Protein AF-A0A926BTV5-F1 (afdb_monomer_lite)

Sequence (86 aa):
MEPTLHMQQGQGLLNRVLQFYPHVRDGENAVVTLTQQDWLVLMDFAQNPEAAELRPANVKEMTVDMGTGTINVKVVDCVVAVKMGL

Structure (mmCIF, N/CA/C/O backbone):
data_AF-A0A926BTV5-F1
#
_entry.id   AF-A0A926BTV5-F1
#
loop_
_atom_site.group_PDB
_atom_site.id
_atom_site.type_symbol
_atom_site.label_atom_id
_atom_site.label_alt_id
_atom_site.label_comp_id
_atom_site.label_asym_id
_atom_site.label_entity_id
_atom_site.label_seq_id
_atom_site.pdbx_PDB_ins_code
_atom_site.Cartn_x
_atom_site.Cartn_y
_atom_site.Cartn_z
_atom_site.occupancy
_atom_site.B_iso_or_equiv
_atom_site.auth_seq_id
_atom_site.auth_comp_id
_atom_site.auth_asym_id
_atom_site.auth_atom_id
_atom_site.pdbx_PDB_model_num
ATOM 1 N N . MET A 1 1 ? 17.222 -7.240 -15.004 1.00 57.62 1 MET A N 1
ATOM 2 C CA . MET A 1 1 ? 18.100 -6.907 -13.861 1.00 57.62 1 MET A CA 1
ATOM 3 C C . MET A 1 1 ? 17.513 -7.564 -12.627 1.00 57.62 1 MET A C 1
ATOM 5 O O . MET A 1 1 ? 16.301 -7.729 -12.587 1.00 57.62 1 MET A O 1
ATOM 9 N N . GLU A 1 2 ? 18.336 -8.002 -11.677 1.00 63.25 2 GLU A N 1
ATOM 10 C CA . GLU A 1 2 ? 17.814 -8.531 -10.411 1.00 63.25 2 GLU A CA 1
ATOM 11 C C . GLU A 1 2 ? 17.266 -7.384 -9.540 1.00 63.25 2 GLU A C 1
ATOM 13 O O . GLU A 1 2 ? 17.847 -6.295 -9.555 1.00 63.25 2 GLU A O 1
ATOM 18 N N . PRO A 1 3 ? 16.169 -7.590 -8.787 1.00 70.38 3 PRO A N 1
ATOM 19 C CA . PRO A 1 3 ? 15.626 -6.568 -7.897 1.00 70.38 3 PRO A CA 1
ATOM 20 C C . PRO A 1 3 ? 16.633 -6.171 -6.816 1.00 70.38 3 PRO A C 1
ATOM 22 O O . PRO A 1 3 ? 17.284 -7.031 -6.221 1.00 70.38 3 PRO A O 1
ATOM 25 N N . THR A 1 4 ? 16.714 -4.879 -6.498 1.00 82.19 4 THR A N 1
ATOM 26 C CA . THR A 1 4 ? 17.535 -4.411 -5.370 1.00 82.19 4 THR A CA 1
ATOM 27 C C . THR A 1 4 ? 16.985 -4.932 -4.033 1.00 82.19 4 THR A C 1
ATOM 29 O O . THR A 1 4 ? 15.793 -5.228 -3.913 1.00 82.19 4 THR A O 1
ATOM 32 N N . LEU A 1 5 ? 17.831 -4.999 -2.994 1.00 82.00 5 LEU A N 1
ATOM 33 C CA . LEU A 1 5 ? 17.428 -5.414 -1.639 1.00 82.00 5 LEU A CA 1
ATOM 34 C C . LEU A 1 5 ? 16.191 -4.645 -1.141 1.00 82.00 5 LEU A C 1
ATOM 36 O O . LEU A 1 5 ? 15.295 -5.223 -0.531 1.00 82.00 5 LEU A O 1
ATOM 40 N N . HIS A 1 6 ? 16.120 -3.350 -1.447 1.00 83.69 6 HIS A N 1
ATOM 41 C CA . HIS A 1 6 ? 15.004 -2.497 -1.057 1.00 83.69 6 HIS A CA 1
ATOM 42 C C . HIS A 1 6 ? 13.703 -2.861 -1.795 1.00 83.69 6 HIS A C 1
ATOM 44 O O . HIS A 1 6 ? 12.638 -2.920 -1.187 1.00 83.69 6 HIS A O 1
ATOM 50 N N . MET A 1 7 ? 13.783 -3.202 -3.087 1.00 87.00 7 MET A N 1
ATOM 51 C CA . MET A 1 7 ? 12.621 -3.663 -3.861 1.00 87.00 7 MET A CA 1
ATOM 52 C C . MET A 1 7 ? 12.090 -5.007 -3.352 1.00 87.00 7 MET A C 1
ATOM 54 O O . MET A 1 7 ? 10.878 -5.195 -3.273 1.00 87.00 7 MET A O 1
ATOM 58 N N . GLN A 1 8 ? 12.979 -5.922 -2.950 1.00 90.25 8 GLN A N 1
ATOM 59 C CA . GLN A 1 8 ? 12.584 -7.194 -2.333 1.00 90.25 8 GLN A CA 1
ATOM 60 C C . GLN A 1 8 ? 11.888 -6.976 -0.982 1.00 90.25 8 GLN A C 1
ATOM 62 O O . GLN A 1 8 ? 10.877 -7.617 -0.692 1.00 90.25 8 GLN A O 1
ATOM 67 N N . GLN A 1 9 ? 12.391 -6.043 -0.167 1.00 92.44 9 GLN A N 1
ATOM 68 C CA . GLN A 1 9 ? 11.761 -5.669 1.101 1.00 92.44 9 GLN A CA 1
ATOM 69 C C . GLN A 1 9 ? 10.371 -5.057 0.885 1.00 92.44 9 GLN A C 1
ATO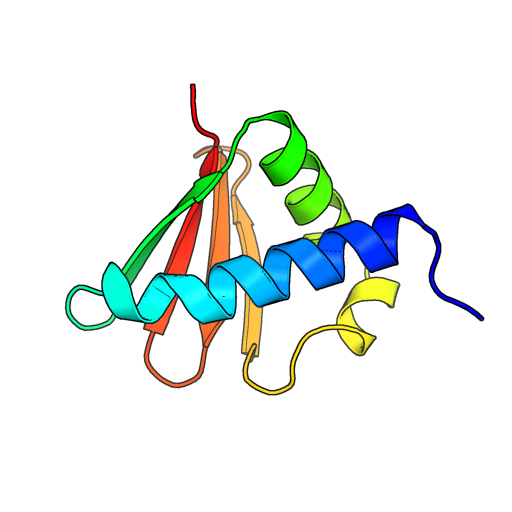M 71 O O . GLN A 1 9 ? 9.416 -5.484 1.534 1.00 92.44 9 GLN A O 1
ATOM 76 N N . GLY A 1 10 ? 10.233 -4.130 -0.067 1.00 94.31 10 GLY A N 1
ATOM 77 C CA . GLY A 1 10 ? 8.948 -3.531 -0.432 1.00 94.31 10 GLY A CA 1
ATOM 78 C C . GLY A 1 10 ? 7.929 -4.557 -0.933 1.00 94.31 10 GLY A C 1
ATOM 79 O O . GLY A 1 10 ? 6.7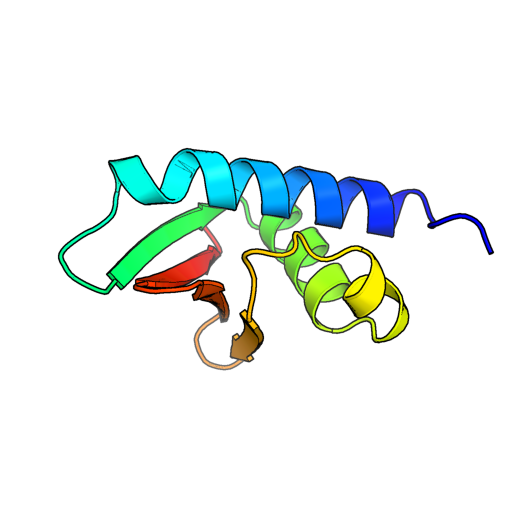90 -4.574 -0.467 1.00 94.31 10 GLY A O 1
ATOM 80 N N . GLN A 1 11 ? 8.348 -5.485 -1.799 1.00 95.25 11 GLN A N 1
ATOM 81 C CA . GLN A 1 11 ? 7.495 -6.584 -2.260 1.00 95.25 11 GLN A CA 1
ATOM 82 C C . GLN A 1 11 ? 7.062 -7.492 -1.096 1.00 95.25 11 GLN A C 1
ATOM 84 O O . GLN A 1 11 ? 5.893 -7.867 -0.991 1.00 95.25 11 GLN A O 1
ATOM 89 N N . GLY A 1 12 ? 7.989 -7.833 -0.196 1.00 95.44 12 GLY A N 1
ATOM 90 C CA . GLY A 1 12 ? 7.694 -8.621 0.999 1.00 95.44 12 GLY A CA 1
ATOM 91 C C . GLY A 1 12 ? 6.679 -7.939 1.921 1.00 95.44 12 GLY A C 1
ATOM 92 O O . GLY A 1 12 ? 5.750 -8.590 2.403 1.00 95.44 12 GLY A O 1
ATOM 93 N N . LEU A 1 13 ? 6.813 -6.627 2.130 1.00 95.88 13 LEU A N 1
ATOM 94 C CA . LEU A 1 13 ? 5.864 -5.823 2.902 1.00 95.88 13 LEU A CA 1
ATOM 95 C C . LEU A 1 13 ? 4.486 -5.778 2.242 1.00 95.88 13 LEU A C 1
ATOM 97 O O . LEU A 1 13 ? 3.486 -6.028 2.916 1.00 95.88 13 LEU A O 1
ATOM 101 N N . LEU A 1 14 ? 4.426 -5.546 0.928 1.00 96.81 14 LEU A N 1
ATOM 102 C CA . LEU A 1 14 ? 3.174 -5.573 0.175 1.00 96.81 14 LEU A CA 1
ATOM 103 C C . LEU A 1 14 ? 2.465 -6.923 0.328 1.00 96.81 14 LEU A C 1
ATOM 105 O O . LEU A 1 14 ? 1.275 -6.960 0.624 1.00 96.81 14 LEU A O 1
ATOM 109 N N . ASN A 1 15 ? 3.190 -8.036 0.215 1.00 96.44 15 ASN A N 1
ATOM 110 C CA . ASN A 1 15 ? 2.618 -9.369 0.417 1.00 96.44 15 ASN A CA 1
ATOM 111 C C . ASN A 1 15 ? 2.030 -9.551 1.822 1.00 96.44 15 ASN A C 1
ATOM 113 O O . ASN A 1 15 ? 0.942 -10.108 1.956 1.00 96.44 15 ASN A O 1
ATOM 117 N N . ARG A 1 16 ? 2.695 -9.044 2.867 1.00 95.94 16 ARG A N 1
ATOM 118 C CA . ARG A 1 16 ? 2.162 -9.087 4.240 1.00 95.94 16 ARG A CA 1
ATOM 119 C C . ARG A 1 16 ? 0.895 -8.249 4.390 1.00 95.94 16 ARG A C 1
ATOM 121 O O . ARG A 1 16 ? -0.069 -8.724 4.981 1.00 95.94 16 ARG A O 1
ATOM 128 N N . VAL A 1 17 ? 0.861 -7.045 3.814 1.00 96.75 17 VAL A N 1
ATOM 129 C CA . VAL A 1 17 ? -0.353 -6.209 3.768 1.00 96.75 17 VAL A CA 1
ATOM 130 C C . VAL A 1 17 ? -1.489 -6.960 3.072 1.00 96.75 17 VAL A C 1
ATOM 132 O O . VAL A 1 17 ? -2.603 -7.005 3.588 1.00 96.75 17 VAL A O 1
ATOM 135 N N . LEU A 1 18 ? -1.204 -7.604 1.937 1.00 95.62 18 LEU A N 1
ATOM 136 C CA . LEU A 1 18 ? -2.188 -8.364 1.163 1.00 95.62 18 LEU A CA 1
ATOM 137 C C . LEU A 1 18 ? -2.684 -9.631 1.877 1.00 95.62 18 LEU A C 1
ATOM 139 O O . LEU A 1 18 ? -3.814 -10.057 1.658 1.00 95.62 18 LEU A O 1
ATOM 143 N N . GLN A 1 19 ? -1.866 -10.228 2.740 1.00 95.69 19 GLN A N 1
ATOM 144 C CA . GLN A 1 19 ? -2.285 -11.332 3.603 1.00 95.69 19 GLN A CA 1
ATOM 145 C C . GLN A 1 19 ? -3.126 -10.846 4.787 1.00 95.69 19 GLN A C 1
ATOM 147 O O . GLN A 1 19 ? -4.032 -11.551 5.221 1.00 95.69 19 GLN A O 1
ATOM 152 N N . PHE A 1 20 ? -2.841 -9.649 5.306 1.00 95.19 20 PHE A N 1
ATOM 153 C CA . PHE A 1 20 ? -3.473 -9.133 6.516 1.00 95.19 20 PHE A CA 1
ATOM 154 C C . PHE A 1 20 ? -4.794 -8.393 6.263 1.00 95.19 20 PHE A C 1
ATOM 156 O O . PHE A 1 20 ? -5.722 -8.522 7.062 1.00 95.19 20 PHE A O 1
ATOM 163 N N . TYR A 1 21 ? -4.920 -7.653 5.152 1.00 96.00 21 TYR A N 1
ATOM 164 C CA . TYR A 1 21 ? -6.096 -6.809 4.896 1.00 96.00 21 TYR A CA 1
ATOM 165 C C . TYR A 1 21 ? -7.457 -7.526 4.989 1.00 96.00 21 TYR A C 1
ATOM 167 O O . TYR A 1 21 ? -8.395 -6.869 5.438 1.00 96.00 21 TYR A O 1
ATOM 175 N N . PRO A 1 22 ? -7.628 -8.825 4.639 1.00 95.44 22 PRO A N 1
ATOM 176 C CA . PRO A 1 22 ? -8.933 -9.479 4.737 1.00 95.44 22 PRO A CA 1
ATOM 177 C C . PRO A 1 22 ? -9.460 -9.558 6.175 1.00 95.44 22 PRO A C 1
ATOM 179 O O . PRO A 1 22 ? -10.667 -9.639 6.372 1.00 95.44 22 PRO A O 1
ATOM 182 N N . HIS A 1 23 ? -8.575 -9.507 7.176 1.00 96.00 23 HIS A N 1
ATOM 183 C CA . HIS A 1 23 ? -8.943 -9.553 8.594 1.00 96.00 23 HIS A CA 1
ATOM 184 C C . HIS A 1 23 ? -9.427 -8.209 9.147 1.00 96.00 23 HIS A C 1
ATOM 186 O O . HIS A 1 23 ? -10.081 -8.175 10.184 1.00 96.00 23 HIS A O 1
ATOM 192 N N . VAL A 1 24 ? -9.097 -7.112 8.466 1.00 95.25 24 VAL A N 1
ATOM 193 C CA . VAL A 1 24 ? -9.442 -5.732 8.852 1.00 95.25 24 VAL A CA 1
ATOM 194 C C . VAL A 1 24 ? -10.334 -5.052 7.812 1.00 95.25 24 VAL A C 1
ATOM 196 O O . VAL A 1 24 ? -10.528 -3.838 7.839 1.00 95.25 24 VAL A O 1
ATOM 199 N N . ARG A 1 25 ? -10.839 -5.837 6.858 1.00 95.25 25 ARG A N 1
ATOM 200 C CA . ARG A 1 25 ? -11.713 -5.383 5.786 1.00 95.25 25 ARG A CA 1
ATOM 201 C C . ARG A 1 25 ? -13.111 -5.101 6.333 1.00 95.25 25 ARG A C 1
ATOM 203 O O . ARG A 1 25 ? -13.708 -5.952 6.985 1.00 95.25 25 ARG A O 1
ATOM 210 N N . ASP A 1 26 ? -13.640 -3.940 5.976 1.00 94.56 26 ASP A N 1
ATOM 211 C CA . ASP A 1 26 ? -15.013 -3.506 6.199 1.00 94.56 26 ASP A CA 1
ATOM 212 C C . ASP A 1 26 ? -15.655 -3.143 4.847 1.00 94.56 26 ASP A C 1
ATOM 214 O O . ASP A 1 26 ? -15.340 -2.127 4.218 1.00 94.56 26 ASP A O 1
ATOM 218 N N . GLY A 1 27 ? -16.503 -4.040 4.338 1.00 94.38 27 GLY A N 1
ATOM 219 C CA . GLY A 1 27 ? -17.135 -3.894 3.026 1.00 94.38 27 GLY A CA 1
ATOM 220 C C . GLY A 1 27 ? -16.120 -3.863 1.879 1.00 94.38 27 GLY A C 1
ATOM 221 O O . GLY A 1 27 ? -15.472 -4.866 1.584 1.00 94.38 27 GLY A O 1
ATOM 222 N N . GLU A 1 28 ? -15.992 -2.728 1.197 1.00 95.38 28 GLU A N 1
ATOM 223 C CA . GLU A 1 28 ? -15.072 -2.525 0.062 1.00 95.38 28 GLU A CA 1
ATOM 224 C C . GLU A 1 28 ? -13.756 -1.840 0.466 1.00 95.38 28 GLU A C 1
ATOM 226 O O . GLU A 1 28 ? -12.920 -1.536 -0.387 1.00 95.38 28 GLU A O 1
ATOM 231 N N . ASN A 1 29 ? -13.552 -1.602 1.762 1.00 96.12 29 ASN A N 1
ATOM 232 C CA . ASN A 1 29 ? -12.401 -0.871 2.276 1.00 96.12 29 ASN A CA 1
ATOM 233 C C . ASN A 1 29 ? -11.667 -1.694 3.334 1.00 96.12 29 ASN A C 1
ATOM 235 O O . ASN A 1 29 ? -12.271 -2.450 4.086 1.00 96.12 29 ASN A O 1
ATOM 239 N N . ALA A 1 30 ? -10.354 -1.532 3.422 1.00 97.62 30 ALA A N 1
ATOM 240 C CA . ALA A 1 30 ? -9.553 -2.072 4.512 1.00 97.62 30 ALA A CA 1
ATOM 241 C C . ALA A 1 30 ? -8.509 -1.037 4.923 1.00 97.62 30 ALA A C 1
ATOM 243 O O . ALA A 1 30 ? -7.972 -0.331 4.070 1.00 97.62 30 ALA A O 1
ATOM 244 N N . VAL A 1 31 ? -8.200 -0.956 6.216 1.00 97.38 31 VAL A N 1
ATOM 245 C CA . VAL A 1 31 ? -7.148 -0.068 6.723 1.00 97.38 31 VAL A CA 1
ATOM 246 C C . VAL A 1 31 ? -6.070 -0.909 7.382 1.00 97.38 31 VAL A C 1
ATOM 248 O O . VAL A 1 31 ? -6.341 -1.641 8.329 1.00 97.38 31 VAL A O 1
ATOM 251 N N . VAL A 1 32 ? -4.842 -0.788 6.885 1.00 97.19 32 VAL A N 1
ATOM 252 C CA . VAL A 1 32 ? -3.663 -1.441 7.461 1.00 97.19 32 VAL A CA 1
ATOM 253 C C . VAL A 1 32 ? -2.701 -0.360 7.917 1.00 97.19 32 VAL A C 1
ATOM 255 O O . VAL A 1 32 ? -2.366 0.535 7.149 1.00 97.19 32 VAL A O 1
ATOM 258 N N . THR A 1 33 ? -2.240 -0.438 9.158 1.00 96.44 33 THR A N 1
ATOM 259 C CA . THR A 1 33 ? -1.252 0.504 9.691 1.00 96.44 33 THR A CA 1
ATOM 260 C C . THR A 1 33 ? 0.110 -0.171 9.726 1.00 96.44 33 THR A C 1
ATOM 262 O O . THR A 1 33 ? 0.235 -1.280 10.244 1.00 96.44 33 THR A O 1
ATOM 265 N N . LEU A 1 34 ? 1.123 0.489 9.173 1.00 95.50 34 LEU A N 1
ATOM 266 C CA . LEU A 1 34 ? 2.518 0.048 9.231 1.00 95.50 34 LEU A CA 1
ATOM 267 C C . LEU A 1 34 ? 3.320 0.942 10.173 1.00 95.50 34 LEU A C 1
ATOM 269 O O . LEU A 1 34 ? 2.904 2.056 10.470 1.00 95.50 34 LEU A O 1
ATOM 273 N N . THR A 1 35 ? 4.493 0.490 10.611 1.00 95.19 35 THR A N 1
ATOM 274 C CA . THR A 1 35 ? 5.459 1.405 11.237 1.00 95.19 35 THR A CA 1
ATOM 275 C C . THR A 1 35 ? 5.881 2.483 10.234 1.00 95.19 35 THR A C 1
ATOM 277 O O . THR A 1 35 ? 5.803 2.265 9.022 1.00 95.19 35 THR A O 1
ATOM 280 N N . GLN A 1 36 ? 6.365 3.635 10.708 1.00 94.12 36 GLN A N 1
ATOM 281 C CA . GLN A 1 36 ? 6.874 4.684 9.816 1.00 94.12 36 GLN A CA 1
ATOM 282 C C . GLN A 1 36 ? 7.947 4.157 8.853 1.00 94.12 36 GLN A C 1
ATOM 284 O O . GLN A 1 36 ? 7.912 4.460 7.662 1.00 94.12 36 GLN A O 1
ATOM 289 N N . GLN A 1 37 ? 8.877 3.340 9.352 1.00 93.38 37 GLN A N 1
ATOM 290 C CA . GLN A 1 37 ? 9.950 2.783 8.536 1.00 93.38 37 GLN A CA 1
ATOM 291 C C . GLN A 1 37 ? 9.403 1.855 7.445 1.00 93.38 37 GLN A C 1
ATOM 293 O O . GLN A 1 37 ? 9.742 2.032 6.278 1.00 93.38 37 GLN A O 1
ATOM 298 N N . ASP A 1 38 ? 8.529 0.910 7.797 1.00 95.38 38 ASP A N 1
ATOM 299 C CA . ASP A 1 38 ? 7.934 -0.013 6.823 1.00 95.38 38 ASP A CA 1
ATOM 300 C C . ASP A 1 38 ? 7.067 0.724 5.795 1.00 95.38 38 ASP A C 1
ATOM 302 O O . ASP A 1 38 ? 7.043 0.363 4.617 1.00 95.38 38 ASP A O 1
ATOM 306 N N . TRP A 1 39 ? 6.373 1.780 6.226 1.00 96.06 39 TRP A N 1
ATOM 307 C CA . TRP A 1 39 ? 5.581 2.616 5.335 1.00 96.06 39 TRP A CA 1
ATOM 308 C C . TRP A 1 39 ? 6.457 3.316 4.291 1.00 96.06 39 TRP A C 1
ATOM 310 O O . TRP A 1 39 ? 6.118 3.288 3.112 1.00 96.06 39 TRP A O 1
ATOM 320 N N . LEU A 1 40 ? 7.607 3.872 4.691 1.00 94.50 40 LEU A N 1
ATOM 321 C CA . LEU A 1 40 ? 8.555 4.503 3.764 1.00 94.50 40 LEU A CA 1
ATOM 322 C C . LEU A 1 40 ? 9.114 3.503 2.744 1.00 94.50 40 LEU A C 1
ATOM 324 O O . LEU A 1 40 ? 9.153 3.811 1.557 1.00 94.50 40 LEU A O 1
ATOM 328 N N . VAL A 1 41 ? 9.455 2.281 3.170 1.00 95.00 41 VAL A N 1
ATOM 329 C CA . VAL A 1 41 ? 9.900 1.227 2.237 1.00 95.00 41 VAL A CA 1
ATOM 330 C C . VAL A 1 41 ? 8.801 0.876 1.229 1.00 95.00 41 VAL A C 1
ATOM 332 O O . VAL A 1 41 ? 9.061 0.714 0.035 1.00 95.00 41 VAL A O 1
ATOM 335 N N . LEU A 1 42 ? 7.550 0.760 1.684 1.00 96.12 42 LEU A N 1
ATOM 336 C CA . LEU A 1 42 ? 6.430 0.465 0.791 1.00 96.12 42 LEU A CA 1
ATOM 337 C C . LEU A 1 42 ? 6.102 1.645 -0.140 1.00 96.12 42 LEU A C 1
ATOM 339 O O . LEU A 1 42 ? 5.693 1.420 -1.279 1.00 96.12 42 LEU A O 1
ATOM 343 N N . MET A 1 43 ? 6.294 2.883 0.317 1.00 95.31 43 MET A N 1
ATOM 344 C CA . MET A 1 43 ? 6.139 4.098 -0.485 1.00 95.31 43 MET A CA 1
ATOM 345 C C . MET A 1 43 ? 7.161 4.134 -1.626 1.00 95.31 43 MET A C 1
ATOM 347 O O . MET A 1 43 ? 6.766 4.301 -2.781 1.00 95.31 43 MET A O 1
ATOM 351 N N . ASP A 1 44 ? 8.441 3.913 -1.319 1.00 93.50 44 ASP A N 1
ATOM 352 C CA . ASP A 1 44 ? 9.518 3.864 -2.314 1.00 93.50 44 ASP A CA 1
ATOM 353 C C . ASP A 1 44 ? 9.255 2.757 -3.346 1.00 93.50 44 ASP A C 1
ATOM 355 O O . ASP A 1 44 ? 9.390 2.964 -4.554 1.00 93.50 44 ASP A O 1
ATOM 359 N N . PHE A 1 45 ? 8.780 1.593 -2.891 1.00 94.56 45 PHE A N 1
ATOM 360 C CA . PHE A 1 45 ? 8.340 0.515 -3.777 1.00 94.56 45 PHE A CA 1
ATOM 361 C C . PHE A 1 45 ? 7.150 0.923 -4.660 1.00 94.56 45 PHE A C 1
ATOM 363 O O . PHE A 1 45 ? 7.130 0.621 -5.851 1.00 94.56 45 PHE A O 1
ATOM 370 N N . ALA A 1 46 ? 6.149 1.612 -4.108 1.00 94.25 46 ALA A N 1
ATOM 371 C CA . ALA A 1 46 ? 4.967 2.034 -4.856 1.00 94.25 46 ALA A CA 1
ATOM 372 C C . ALA A 1 46 ? 5.296 3.066 -5.949 1.00 94.25 46 ALA A C 1
ATOM 374 O O . ALA A 1 46 ? 4.691 3.022 -7.023 1.00 94.25 46 ALA A O 1
ATOM 375 N N . GLN A 1 47 ? 6.254 3.961 -5.693 1.00 91.69 47 GLN A N 1
ATOM 376 C CA . GLN A 1 47 ? 6.669 5.017 -6.622 1.00 91.69 47 GLN A CA 1
ATOM 377 C C . GLN A 1 47 ? 7.700 4.557 -7.662 1.00 91.69 47 GLN A C 1
ATOM 379 O O . GLN A 1 47 ? 7.870 5.229 -8.679 1.00 91.69 47 GLN A O 1
ATOM 384 N N . ASN A 1 48 ? 8.366 3.420 -7.449 1.00 90.19 48 ASN A N 1
ATOM 385 C CA . ASN A 1 48 ? 9.358 2.899 -8.383 1.00 90.19 48 ASN A CA 1
ATOM 386 C C . ASN A 1 48 ? 8.688 2.236 -9.615 1.00 90.19 48 ASN A C 1
ATOM 388 O O . ASN A 1 48 ? 7.967 1.246 -9.458 1.00 90.19 48 ASN A O 1
ATOM 392 N N . PRO A 1 49 ? 8.946 2.712 -10.851 1.00 86.88 49 PRO A N 1
ATOM 393 C CA . PRO A 1 49 ? 8.381 2.117 -12.065 1.00 86.88 49 PRO A CA 1
ATOM 394 C C . PRO A 1 49 ? 8.797 0.658 -12.293 1.00 86.88 49 PRO A C 1
ATOM 396 O O . PRO A 1 49 ? 7.975 -0.151 -12.713 1.00 86.88 49 PRO A O 1
ATOM 399 N N . GLU A 1 50 ? 10.041 0.298 -11.974 1.00 86.56 50 GLU A N 1
ATOM 400 C CA . GLU A 1 50 ? 10.554 -1.071 -12.130 1.00 86.56 50 GLU A CA 1
ATOM 401 C C . GLU A 1 50 ? 9.914 -2.036 -11.122 1.00 86.56 50 GLU A C 1
ATOM 403 O O . GLU A 1 50 ? 9.783 -3.232 -11.374 1.00 86.56 50 GLU A O 1
ATOM 408 N N . ALA A 1 51 ? 9.453 -1.520 -9.979 1.00 85.00 51 ALA A N 1
ATOM 409 C CA . ALA A 1 51 ? 8.749 -2.316 -8.981 1.00 85.00 51 ALA A CA 1
ATOM 410 C C . ALA A 1 51 ? 7.332 -2.708 -9.426 1.00 85.00 51 ALA A C 1
ATOM 412 O O . ALA A 1 51 ? 6.745 -3.620 -8.842 1.00 85.00 51 ALA A O 1
ATOM 413 N N . ALA A 1 52 ? 6.779 -2.068 -10.465 1.00 83.62 52 ALA A N 1
ATOM 414 C CA . ALA A 1 52 ? 5.462 -2.410 -10.994 1.00 83.62 52 ALA A CA 1
ATOM 415 C C . ALA A 1 52 ? 5.388 -3.862 -11.490 1.00 83.62 52 ALA A C 1
ATOM 417 O O . ALA A 1 52 ? 4.376 -4.521 -11.261 1.00 83.62 52 ALA A O 1
ATOM 418 N N . GLU A 1 53 ? 6.470 -4.382 -12.078 1.00 86.44 53 GLU A N 1
ATOM 419 C CA . GLU A 1 53 ? 6.564 -5.774 -12.548 1.00 86.44 53 GLU A CA 1
ATOM 420 C C . GLU A 1 53 ? 6.632 -6.790 -11.398 1.00 86.44 53 GLU A C 1
ATOM 422 O O . GLU A 1 53 ? 6.313 -7.964 -11.573 1.00 86.44 5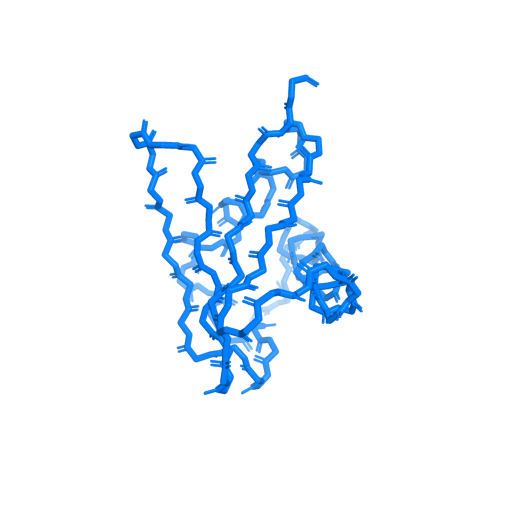3 GLU A O 1
ATOM 427 N N . LEU A 1 54 ? 7.022 -6.339 -10.203 1.00 88.56 54 LEU A N 1
ATOM 428 C CA . LEU A 1 54 ? 7.125 -7.164 -8.999 1.00 88.56 54 LEU A CA 1
ATOM 429 C C . LEU A 1 54 ? 5.824 -7.184 -8.187 1.00 88.56 54 LEU A C 1
ATOM 431 O O . LEU A 1 54 ? 5.732 -7.908 -7.189 1.00 88.56 54 LEU A O 1
ATOM 435 N N . ARG A 1 55 ? 4.823 -6.382 -8.567 1.00 90.81 55 ARG A N 1
ATOM 436 C CA . ARG A 1 55 ? 3.545 -6.328 -7.853 1.00 90.81 55 ARG A CA 1
ATOM 437 C C . ARG A 1 55 ? 2.811 -7.667 -7.992 1.00 90.81 55 ARG A C 1
ATOM 439 O O . ARG A 1 55 ? 2.756 -8.231 -9.084 1.00 90.81 55 ARG A O 1
ATOM 446 N N . PRO A 1 56 ? 2.208 -8.179 -6.909 1.00 90.94 56 PRO A N 1
ATOM 447 C CA . PRO A 1 56 ? 1.350 -9.354 -6.982 1.00 90.94 56 PRO A CA 1
ATOM 448 C C . PRO A 1 56 ? 0.201 -9.157 -7.979 1.00 90.94 56 PRO A C 1
ATOM 450 O O . PRO A 1 56 ? -0.383 -8.079 -8.052 1.00 90.94 56 PRO A O 1
ATOM 453 N N . ALA A 1 57 ? -0.168 -10.210 -8.713 1.00 90.50 57 ALA A N 1
ATOM 454 C CA . ALA A 1 57 ? -1.141 -10.133 -9.811 1.00 90.50 57 ALA A CA 1
ATOM 455 C C . ALA A 1 57 ? -2.549 -9.659 -9.394 1.00 90.50 57 ALA A C 1
ATOM 457 O O . ALA A 1 57 ? -3.333 -9.205 -10.224 1.00 90.50 57 ALA A O 1
ATOM 458 N N . ASN A 1 58 ? -2.894 -9.770 -8.110 1.00 91.31 58 ASN A N 1
ATOM 459 C CA . ASN A 1 58 ? -4.159 -9.287 -7.559 1.00 91.31 58 ASN A CA 1
ATOM 460 C C . ASN A 1 58 ? -4.166 -7.773 -7.272 1.00 91.31 58 ASN A C 1
ATOM 462 O O . ASN A 1 58 ? -5.232 -7.233 -6.973 1.00 91.31 58 ASN A O 1
ATOM 466 N N . VAL A 1 59 ? -3.016 -7.096 -7.357 1.00 94.88 59 VAL A N 1
ATOM 467 C CA . VAL A 1 59 ? -2.892 -5.641 -7.228 1.00 94.88 59 VAL A CA 1
ATOM 468 C C . VAL A 1 59 ? -3.131 -5.002 -8.591 1.00 94.88 59 VAL A C 1
ATOM 470 O O . VAL A 1 59 ? -2.312 -5.110 -9.499 1.00 94.88 59 VAL A O 1
ATOM 473 N N . L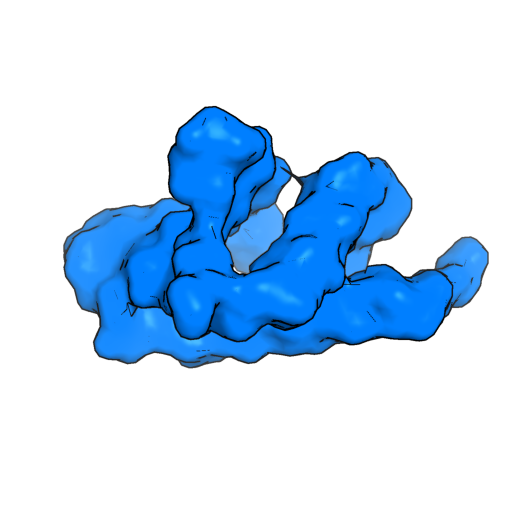YS A 1 60 ? -4.264 -4.312 -8.729 1.00 93.62 60 LYS A N 1
ATOM 474 C CA . LYS A 1 60 ? -4.639 -3.585 -9.949 1.00 93.62 60 LYS A CA 1
ATOM 475 C C . LYS A 1 60 ? -3.934 -2.236 -10.035 1.00 93.62 60 LYS A C 1
ATOM 477 O O . LYS A 1 60 ? -3.553 -1.800 -11.114 1.00 93.62 60 LYS A O 1
ATOM 482 N N . GLU A 1 61 ? -3.800 -1.564 -8.897 1.00 93.88 61 GLU A N 1
ATOM 483 C CA . GLU A 1 61 ? -3.280 -0.204 -8.826 1.00 93.88 61 GLU A CA 1
ATOM 484 C C . GLU A 1 61 ? -2.669 0.059 -7.448 1.00 93.88 61 GLU A C 1
ATOM 486 O O . GLU A 1 61 ? -3.144 -0.463 -6.437 1.00 93.88 61 GLU A O 1
ATOM 491 N N . MET A 1 62 ? -1.622 0.880 -7.415 1.00 95.25 62 MET A N 1
ATOM 492 C CA . MET A 1 62 ? -1.055 1.434 -6.189 1.00 95.25 62 MET A CA 1
ATOM 493 C C . MET A 1 62 ? -0.834 2.928 -6.386 1.00 95.25 62 MET A C 1
ATOM 495 O O . MET A 1 62 ? -0.152 3.319 -7.333 1.00 95.25 62 MET A O 1
ATOM 499 N N . THR A 1 63 ? -1.381 3.746 -5.491 1.00 95.44 63 THR A N 1
ATOM 500 C CA . THR A 1 63 ? -1.182 5.199 -5.487 1.00 95.44 63 THR A CA 1
ATOM 501 C C . THR A 1 63 ? -0.731 5.671 -4.113 1.00 95.44 63 THR A C 1
ATOM 503 O O . THR A 1 63 ? -1.115 5.107 -3.089 1.00 95.44 63 THR A O 1
ATOM 506 N N . VAL A 1 64 ? 0.109 6.703 -4.086 1.00 96.25 64 VAL A N 1
ATOM 507 C CA . VAL A 1 64 ? 0.606 7.312 -2.848 1.00 96.25 64 VAL A CA 1
ATOM 508 C C . VAL A 1 64 ? -0.006 8.696 -2.713 1.00 96.25 64 VAL A C 1
ATOM 510 O O . VAL A 1 64 ? 0.196 9.550 -3.574 1.00 96.25 64 VAL A O 1
ATOM 513 N N . ASP A 1 65 ? -0.727 8.921 -1.622 1.00 94.56 65 ASP A N 1
ATOM 514 C CA . ASP A 1 65 ? -1.184 10.240 -1.209 1.00 94.56 65 ASP A CA 1
ATOM 515 C C . ASP A 1 65 ? -0.270 10.766 -0.095 1.00 94.56 65 ASP A C 1
ATOM 517 O O . ASP A 1 65 ? -0.362 10.371 1.070 1.00 94.56 65 ASP A O 1
ATOM 521 N N . MET A 1 66 ? 0.627 11.679 -0.477 1.00 90.06 66 MET A N 1
ATOM 522 C CA . MET A 1 66 ? 1.566 12.336 0.437 1.00 90.06 66 MET A CA 1
ATOM 523 C C . MET A 1 66 ? 0.878 13.332 1.379 1.00 90.06 66 MET A C 1
ATOM 525 O O . MET A 1 66 ? 1.423 13.632 2.437 1.00 90.06 66 MET A O 1
ATOM 529 N N . GLY A 1 67 ? -0.301 13.849 1.016 1.00 90.00 67 GLY A N 1
ATOM 530 C CA . GLY A 1 67 ? -1.057 14.788 1.845 1.00 90.00 67 GLY A CA 1
ATOM 531 C C . GLY A 1 67 ? -1.684 14.104 3.057 1.00 90.00 67 GLY A C 1
ATOM 532 O O . GLY A 1 67 ? -1.722 14.677 4.143 1.00 90.00 67 GLY A O 1
ATOM 533 N N . THR A 1 68 ? -2.137 12.861 2.879 1.00 89.75 68 THR A N 1
ATOM 534 C CA . THR A 1 68 ? -2.755 12.054 3.944 1.00 89.75 68 THR A CA 1
ATOM 535 C C . THR A 1 68 ? -1.840 10.967 4.513 1.00 89.75 68 THR A C 1
ATOM 537 O O . THR A 1 68 ? -2.250 10.260 5.434 1.00 89.75 68 THR A O 1
ATOM 540 N N . GLY A 1 69 ? -0.622 10.802 3.986 1.00 92.06 69 GLY A N 1
ATOM 541 C CA . GLY A 1 69 ? 0.307 9.748 4.412 1.00 92.06 69 GLY A CA 1
ATOM 542 C C . GLY A 1 69 ? -0.257 8.341 4.195 1.00 92.06 69 GLY A C 1
ATOM 543 O O . GLY A 1 69 ? -0.118 7.468 5.056 1.00 92.06 69 GLY A O 1
ATOM 544 N N . THR A 1 70 ? -0.956 8.134 3.074 1.00 96.88 70 THR A N 1
ATOM 545 C CA . THR A 1 70 ? -1.668 6.885 2.771 1.00 96.88 70 THR A CA 1
ATOM 546 C C . THR A 1 70 ? -1.221 6.307 1.432 1.00 96.88 70 THR A C 1
ATOM 548 O O . THR A 1 70 ? -1.203 6.999 0.417 1.00 96.88 70 THR A O 1
ATOM 551 N N . ILE A 1 71 ? -0.907 5.011 1.412 1.00 97.94 71 ILE A N 1
ATOM 552 C CA . ILE A 1 71 ? -0.695 4.244 0.180 1.00 97.94 71 ILE A CA 1
ATOM 553 C C . ILE A 1 71 ? -1.983 3.469 -0.091 1.00 97.94 71 ILE A C 1
ATOM 555 O O . ILE A 1 71 ? -2.362 2.600 0.691 1.00 97.94 71 ILE A O 1
ATOM 559 N N . ASN A 1 72 ? -2.671 3.782 -1.182 1.00 97.75 72 ASN A N 1
ATOM 560 C CA . ASN A 1 72 ? -3.888 3.090 -1.585 1.00 97.75 72 ASN A CA 1
ATOM 561 C C . ASN A 1 72 ? -3.535 1.938 -2.524 1.00 97.75 72 ASN A C 1
ATOM 563 O O . ASN A 1 72 ? -3.020 2.157 -3.619 1.00 97.75 72 ASN A O 1
ATOM 567 N N . VAL A 1 73 ? -3.836 0.712 -2.103 1.00 97.62 73 VAL A N 1
ATOM 568 C CA . VAL A 1 73 ? -3.636 -0.507 -2.891 1.00 97.62 73 VAL A CA 1
ATOM 569 C C . VAL A 1 73 ? -4.997 -1.018 -3.344 1.00 97.62 73 VAL A C 1
ATOM 571 O O . VAL A 1 73 ? -5.794 -1.508 -2.542 1.00 97.62 73 VAL A O 1
ATOM 574 N N . LYS A 1 74 ? -5.282 -0.904 -4.640 1.00 96.94 74 LYS A N 1
ATOM 575 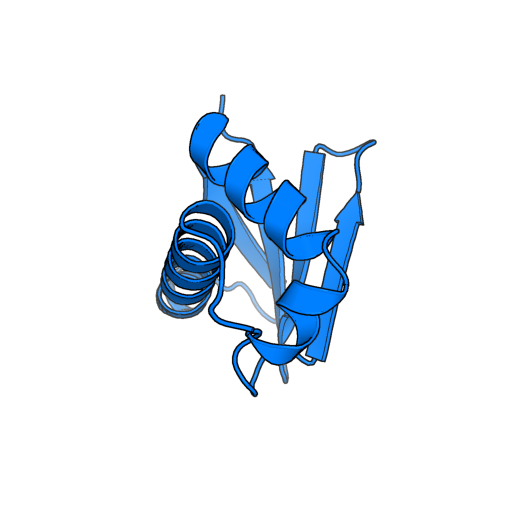C CA . LYS A 1 74 ? -6.521 -1.400 -5.235 1.00 96.94 74 LYS A CA 1
ATOM 576 C C . LYS A 1 74 ? -6.350 -2.862 -5.613 1.00 96.94 74 LYS A C 1
ATOM 578 O O . LYS A 1 74 ? -5.543 -3.200 -6.480 1.00 96.94 74 LYS A O 1
ATOM 583 N N . VAL A 1 75 ? -7.143 -3.721 -4.989 1.00 94.81 75 VAL A N 1
ATOM 584 C CA . VAL A 1 75 ? -7.271 -5.135 -5.356 1.00 94.81 75 VAL A CA 1
ATOM 585 C C . VAL A 1 75 ? -8.627 -5.378 -6.017 1.00 94.81 75 VAL A C 1
ATOM 587 O O . VAL A 1 75 ? -9.356 -4.428 -6.299 1.00 94.81 75 VAL A O 1
ATOM 590 N N . VAL A 1 76 ? -8.948 -6.634 -6.348 1.00 88.06 76 VAL A N 1
ATOM 591 C CA . VAL A 1 76 ? -10.103 -6.965 -7.200 1.00 88.06 76 VAL A CA 1
ATOM 592 C C . VAL A 1 76 ? -11.401 -6.310 -6.722 1.00 88.06 76 VAL A C 1
ATOM 594 O O . VAL A 1 76 ? -12.011 -5.619 -7.540 1.00 88.06 76 VAL A O 1
ATOM 597 N N . ASP A 1 77 ? -11.703 -6.431 -5.424 1.00 90.25 77 ASP A N 1
ATOM 598 C CA . ASP A 1 77 ? -12.960 -5.994 -4.796 1.00 90.25 77 ASP A CA 1
ATOM 599 C C . ASP A 1 77 ? -12.739 -5.180 -3.506 1.00 90.25 77 ASP A C 1
ATOM 601 O O . ASP A 1 77 ? -13.572 -5.209 -2.601 1.00 90.25 77 ASP A O 1
ATOM 605 N N . CYS A 1 78 ? -11.577 -4.542 -3.338 1.00 95.12 78 CYS A N 1
ATOM 606 C CA . CYS A 1 78 ? -11.261 -3.784 -2.125 1.00 95.12 78 CYS A CA 1
ATOM 607 C C . CYS A 1 78 ? -10.221 -2.696 -2.407 1.00 95.12 78 CYS A C 1
ATOM 609 O O . CYS A 1 78 ? -9.311 -2.890 -3.219 1.00 95.12 78 CYS A O 1
ATOM 611 N N . VAL A 1 79 ? -10.314 -1.580 -1.687 1.00 97.38 79 VAL A N 1
ATOM 612 C CA . VAL A 1 79 ? -9.227 -0.604 -1.560 1.00 97.38 79 VAL A CA 1
ATOM 613 C C . VAL A 1 79 ? -8.591 -0.768 -0.186 1.00 97.38 79 VAL A C 1
ATOM 615 O O . VAL A 1 79 ? -9.255 -0.626 0.840 1.00 97.38 79 VAL A O 1
ATOM 618 N N . VAL A 1 80 ? -7.305 -1.108 -0.161 1.00 98.00 80 VAL A N 1
ATOM 619 C CA . VAL A 1 80 ? -6.522 -1.216 1.071 1.00 98.00 80 VAL A CA 1
ATOM 620 C C . VAL A 1 80 ? -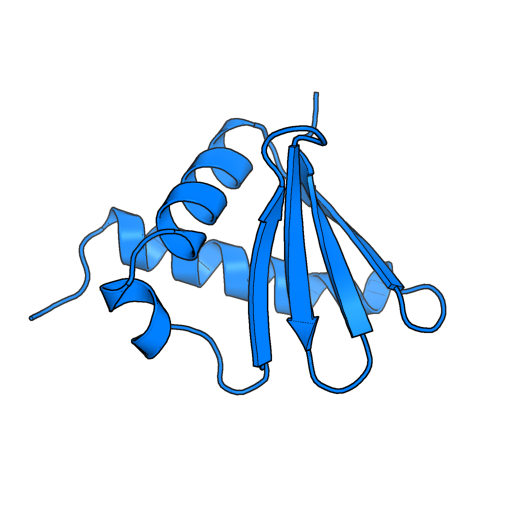5.781 0.100 1.279 1.00 98.00 80 VAL A C 1
ATOM 622 O O . VAL A 1 80 ? -4.833 0.405 0.557 1.00 98.00 80 VAL A O 1
ATOM 625 N N . ALA A 1 81 ? -6.219 0.885 2.258 1.00 97.88 81 ALA A N 1
ATOM 626 C CA . ALA A 1 81 ? -5.547 2.099 2.692 1.00 97.88 81 ALA A CA 1
ATOM 627 C C . ALA A 1 81 ? -4.442 1.736 3.691 1.00 97.88 81 ALA A C 1
ATOM 629 O O . ALA A 1 81 ? -4.714 1.384 4.842 1.00 97.88 81 ALA A O 1
ATOM 630 N N . VAL A 1 82 ? -3.189 1.815 3.250 1.00 97.88 82 VAL A N 1
ATOM 631 C CA . VAL A 1 82 ? -2.021 1.563 4.092 1.00 97.88 82 VAL A CA 1
ATOM 632 C C . VAL A 1 82 ? -1.544 2.876 4.699 1.00 97.88 82 VAL A C 1
ATOM 634 O O . VAL A 1 82 ? -1.004 3.740 4.002 1.00 97.88 82 VAL A O 1
ATOM 637 N N . LYS A 1 83 ? -1.766 3.038 6.001 1.00 96.88 83 LYS A N 1
ATOM 638 C CA . LYS A 1 83 ? -1.457 4.259 6.747 1.00 96.88 83 LYS A CA 1
ATOM 639 C C . LYS A 1 83 ? -0.134 4.151 7.486 1.00 96.88 83 LYS A C 1
ATOM 641 O O . LYS A 1 83 ? 0.233 3.085 7.987 1.00 96.88 83 LYS A O 1
ATOM 646 N N . MET A 1 84 ? 0.546 5.285 7.589 1.00 93.88 84 MET A N 1
ATOM 647 C CA . MET A 1 84 ? 1.700 5.441 8.461 1.00 93.88 84 MET A CA 1
ATOM 648 C C . MET A 1 84 ? 1.243 5.439 9.927 1.00 93.88 84 MET A C 1
ATOM 650 O O . MET A 1 84 ? 0.399 6.241 10.327 1.00 93.88 84 MET A O 1
ATOM 654 N N . GLY A 1 85 ? 1.770 4.509 10.716 1.00 85.31 85 GLY A N 1
ATOM 655 C CA . GLY A 1 85 ? 1.607 4.464 12.164 1.00 85.31 85 GLY A CA 1
ATOM 656 C C . GLY A 1 85 ? 2.478 5.509 12.851 1.00 85.31 85 GLY A C 1
ATOM 657 O O . GLY A 1 85 ? 3.541 5.866 12.338 1.00 85.31 85 GLY A O 1
ATOM 658 N N . LEU A 1 86 ? 1.986 5.997 13.992 1.00 68.94 86 LEU A N 1
ATOM 659 C CA . LEU A 1 86 ? 2.714 6.880 14.906 1.00 68.94 86 LEU A CA 1
ATOM 660 C C . LEU A 1 86 ? 3.839 6.135 15.631 1.00 68.94 86 LEU A C 1
ATOM 662 O O . LEU A 1 86 ? 3.651 4.929 15.917 1.00 68.94 86 LEU A O 1
#

pLDDT: mean 92.11, std 7.22, range [57.62, 98.0]

Radius of gyration: 11.99 Å; chains: 1; bounding box: 35×26×29 Å

Foldseek 3Di:
DDDDPLLVLLLVLLVVLVVCQVVQDDFQEGEAEDEQVSLVSVVVLLPDPVSVVSHDPQFPHWDADPPQQWIWTDGDRHTYTYHHDD

Secondary structure (DSSP, 8-state):
-PPPHHHHHHHHHHHHHHHHGGGSEETTEEEEEE-HHHHHHHHHHHH-SGGGGGS-TT--EEEEETTTTEEEEEETTEEEEEEEP-